Protein AF-A0A9E3SDK9-F1 (afdb_monomer_lite)

Structure (mmCIF, N/CA/C/O backbone):
data_AF-A0A9E3SDK9-F1
#
_entry.id   AF-A0A9E3SDK9-F1
#
loop_
_atom_site.group_PDB
_atom_site.id
_atom_site.type_symbol
_atom_site.label_atom_id
_atom_site.label_alt_id
_atom_site.label_comp_id
_atom_site.label_asym_id
_atom_site.label_entity_id
_atom_site.label_seq_id
_atom_site.pdbx_PDB_ins_code
_atom_site.Cartn_x
_atom_site.Cartn_y
_atom_site.Cartn_z
_atom_site.occupancy
_atom_site.B_iso_or_equiv
_atom_site.auth_seq_id
_atom_site.auth_comp_id
_atom_site.auth_asym_id
_atom_site.auth_atom_id
_atom_site.pdbx_PDB_model_num
ATOM 1 N N . MET A 1 1 ? -8.072 -4.136 -20.950 1.00 61.91 1 MET A N 1
ATOM 2 C CA . MET A 1 1 ? -7.127 -3.253 -20.233 1.00 61.91 1 MET A CA 1
ATOM 3 C C . MET A 1 1 ? -7.937 -2.320 -19.361 1.00 61.91 1 MET A C 1
ATOM 5 O O . MET A 1 1 ? -8.839 -1.674 -19.883 1.00 61.91 1 MET A O 1
ATOM 9 N N . GLY A 1 2 ? -7.693 -2.323 -18.054 1.00 88.00 2 GLY A N 1
ATOM 10 C CA . GLY A 1 2 ? -8.368 -1.449 -17.104 1.00 88.00 2 GLY A CA 1
ATOM 11 C C . GLY A 1 2 ? -7.758 -0.047 -17.079 1.00 88.00 2 GLY A C 1
ATOM 12 O O . GLY A 1 2 ? -6.763 0.255 -17.745 1.00 88.00 2 GLY A O 1
ATOM 13 N N . ALA A 1 3 ? -8.374 0.846 -16.302 1.00 91.31 3 ALA A N 1
ATOM 14 C CA . ALA A 1 3 ? -7.901 2.223 -16.154 1.00 91.31 3 ALA A CA 1
ATOM 15 C C . ALA A 1 3 ? -6.459 2.286 -15.618 1.00 91.31 3 ALA A C 1
ATOM 17 O O . ALA A 1 3 ? -5.677 3.135 -16.044 1.00 91.31 3 ALA A O 1
ATOM 18 N N . ARG A 1 4 ? -6.093 1.351 -14.732 1.00 91.56 4 ARG A N 1
ATOM 19 C CA . ARG A 1 4 ? -4.765 1.260 -14.122 1.00 91.56 4 ARG A CA 1
ATOM 20 C C . ARG A 1 4 ? -3.667 1.009 -15.157 1.00 91.56 4 ARG A C 1
ATOM 22 O O . ARG A 1 4 ? -2.680 1.742 -15.166 1.00 91.56 4 ARG A O 1
ATOM 29 N N . GLU A 1 5 ? -3.844 0.022 -16.034 1.00 92.31 5 GLU A N 1
ATOM 30 C CA . GLU A 1 5 ? -2.852 -0.319 -17.065 1.00 92.31 5 GLU A CA 1
ATOM 31 C C . GLU A 1 5 ? -2.659 0.853 -18.039 1.00 92.31 5 GLU A C 1
ATOM 33 O O . GLU A 1 5 ? -1.534 1.210 -18.383 1.00 92.31 5 GLU A O 1
ATOM 38 N N . ASN A 1 6 ? -3.750 1.534 -18.406 1.00 92.94 6 ASN A N 1
ATOM 39 C CA . ASN A 1 6 ? -3.700 2.702 -19.287 1.00 92.94 6 ASN A CA 1
ATOM 40 C C . ASN A 1 6 ? -2.947 3.886 -18.661 1.00 92.94 6 ASN A C 1
ATOM 42 O O . ASN A 1 6 ? -2.174 4.567 -19.341 1.00 92.94 6 ASN A O 1
ATOM 46 N N . ILE A 1 7 ? -3.165 4.151 -17.368 1.00 94.69 7 ILE A N 1
ATOM 47 C CA . ILE A 1 7 ? -2.438 5.195 -16.633 1.00 94.69 7 ILE A CA 1
ATOM 48 C C . ILE A 1 7 ? -0.946 4.859 -16.591 1.00 94.69 7 ILE A C 1
ATOM 50 O O . ILE A 1 7 ? -0.120 5.715 -16.914 1.00 94.69 7 ILE A O 1
ATOM 54 N N . LEU A 1 8 ? -0.599 3.614 -16.256 1.00 94.31 8 LEU A N 1
ATOM 55 C CA . LEU A 1 8 ? 0.792 3.178 -16.176 1.00 94.31 8 LEU A CA 1
ATOM 56 C C . LEU A 1 8 ? 1.501 3.299 -17.531 1.00 94.31 8 LEU A C 1
ATOM 58 O O . LEU A 1 8 ? 2.583 3.881 -17.599 1.00 94.31 8 LEU A O 1
ATOM 62 N N . ALA A 1 9 ? 0.868 2.845 -18.614 1.00 94.94 9 ALA A N 1
ATOM 63 C CA . ALA A 1 9 ? 1.415 2.953 -19.964 1.00 94.94 9 ALA A CA 1
ATOM 64 C C . ALA A 1 9 ? 1.693 4.413 -20.368 1.00 94.94 9 ALA A C 1
ATOM 66 O O . ALA A 1 9 ? 2.743 4.719 -20.936 1.00 94.94 9 ALA A O 1
ATOM 67 N N . ARG A 1 10 ? 0.786 5.343 -20.030 1.00 95.44 10 ARG A N 1
ATOM 68 C CA . ARG A 1 10 ? 0.978 6.783 -20.282 1.00 95.44 10 ARG A CA 1
ATOM 69 C C . ARG A 1 10 ? 2.171 7.347 -19.514 1.00 95.44 10 ARG A C 1
ATOM 71 O O . ARG A 1 10 ? 2.956 8.094 -20.095 1.00 95.44 10 ARG A O 1
ATOM 78 N N . ILE A 1 11 ? 2.314 6.988 -18.239 1.00 95.62 11 ILE A N 1
ATOM 79 C CA . ILE A 1 11 ? 3.438 7.426 -17.399 1.00 95.62 11 ILE A CA 1
ATOM 80 C C . ILE A 1 11 ? 4.758 6.892 -17.960 1.00 95.62 11 ILE A C 1
ATOM 82 O O . ILE A 1 11 ? 5.702 7.661 -18.123 1.00 95.62 11 ILE A O 1
ATOM 86 N N . ARG A 1 12 ? 4.817 5.602 -18.315 1.00 95.25 12 ARG A N 1
ATOM 87 C CA . ARG A 1 12 ? 6.018 4.980 -18.893 1.00 95.25 12 ARG A CA 1
ATOM 88 C C . ARG A 1 12 ? 6.441 5.667 -20.187 1.00 95.25 12 ARG A C 1
ATOM 90 O O . ARG A 1 12 ? 7.595 6.074 -20.302 1.00 95.25 12 ARG A O 1
ATOM 97 N N . LYS A 1 13 ? 5.490 5.914 -21.095 1.00 95.56 13 LYS A N 1
ATOM 98 C CA . LYS A 1 13 ? 5.738 6.662 -22.335 1.00 95.56 13 LYS A CA 1
ATOM 99 C C . LYS A 1 13 ? 6.285 8.066 -22.061 1.00 95.56 13 LYS A C 1
ATOM 101 O O . LYS A 1 13 ? 7.247 8.473 -22.702 1.00 95.56 13 LYS A O 1
ATOM 106 N N . ALA A 1 14 ? 5.704 8.797 -21.107 1.00 96.69 14 ALA A N 1
ATOM 107 C CA . ALA A 1 14 ? 6.172 10.136 -20.738 1.00 96.69 14 ALA A CA 1
ATOM 108 C C . ALA A 1 14 ? 7.586 10.133 -20.126 1.00 96.69 14 ALA A C 1
ATOM 110 O O . ALA A 1 14 ? 8.308 11.116 -20.249 1.00 96.69 14 ALA A O 1
ATOM 111 N N . GLN A 1 15 ? 7.992 9.026 -19.500 1.00 95.19 15 GLN A N 1
ATOM 112 C CA . GLN A 1 15 ? 9.332 8.821 -18.942 1.00 95.19 15 GLN A CA 1
ATOM 113 C C . GLN A 1 15 ? 10.337 8.237 -19.950 1.00 95.19 15 GLN A C 1
ATOM 115 O O . GLN A 1 15 ? 11.457 7.918 -19.557 1.00 95.19 15 GLN A O 1
ATOM 120 N N . GLY A 1 16 ? 9.952 8.057 -21.221 1.00 95.25 16 GLY A N 1
ATOM 121 C CA . GLY A 1 16 ? 10.808 7.440 -22.240 1.00 95.25 16 GLY A CA 1
ATOM 122 C C . GLY A 1 16 ? 11.105 5.961 -21.978 1.00 95.25 16 GLY A C 1
ATOM 123 O O . GLY A 1 16 ? 12.139 5.462 -22.408 1.00 95.25 16 GLY A O 1
ATOM 124 N N . ARG A 1 17 ? 10.234 5.270 -21.233 1.00 93.56 17 ARG A N 1
ATOM 125 C CA . ARG A 1 17 ? 10.367 3.843 -20.929 1.00 93.56 17 ARG A CA 1
ATOM 126 C C . ARG A 1 17 ? 9.554 3.012 -21.909 1.00 93.56 17 ARG A C 1
ATOM 128 O O . ARG A 1 17 ? 8.398 3.333 -22.193 1.00 93.56 17 ARG A O 1
ATOM 135 N N . ASP A 1 18 ? 10.143 1.912 -22.353 1.00 89.38 18 ASP A N 1
ATOM 136 C CA . ASP A 1 18 ? 9.521 1.020 -23.324 1.00 89.38 18 ASP A CA 1
ATOM 137 C C . ASP A 1 18 ? 8.430 0.143 -22.700 1.00 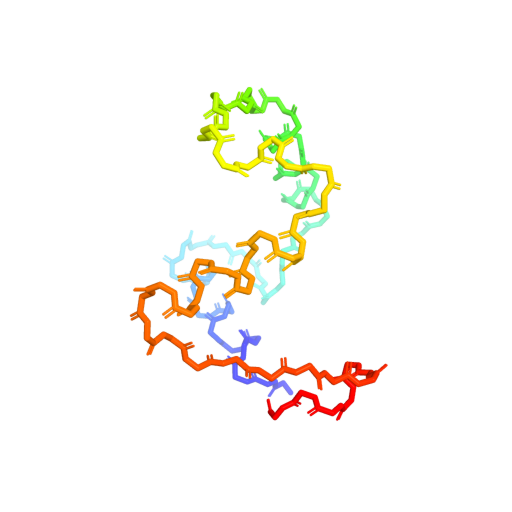89.38 18 ASP A C 1
ATOM 139 O O . ASP A 1 18 ? 8.536 -0.327 -21.564 1.00 89.38 18 ASP A O 1
ATOM 143 N N . GLY A 1 19 ? 7.380 -0.114 -23.481 1.00 90.00 19 GLY A N 1
ATOM 144 C CA . GLY A 1 19 ? 6.295 -1.025 -23.122 1.00 90.00 19 GLY A CA 1
ATOM 145 C C . GLY A 1 19 ? 5.293 -0.472 -22.101 1.00 90.00 19 GLY A C 1
ATOM 146 O O . GLY A 1 19 ? 5.530 0.509 -21.396 1.00 90.00 19 GLY A O 1
ATOM 147 N N . ALA A 1 20 ? 4.135 -1.131 -22.030 1.00 90.12 20 ALA A N 1
ATOM 148 C CA . ALA A 1 20 ? 3.063 -0.785 -21.093 1.00 90.12 20 ALA A CA 1
ATOM 149 C C . ALA A 1 20 ? 3.310 -1.318 -19.670 1.00 90.12 20 ALA A C 1
ATOM 151 O O . ALA A 1 20 ? 2.784 -0.758 -18.712 1.00 90.12 20 ALA A O 1
ATOM 152 N N . GLU A 1 21 ? 4.147 -2.349 -19.535 1.00 92.38 21 GLU A N 1
ATOM 153 C CA . GLU A 1 21 ? 4.429 -3.034 -18.273 1.00 92.38 21 GLU A CA 1
ATOM 154 C C . GLU A 1 21 ? 5.904 -2.897 -17.867 1.00 92.38 21 GLU A C 1
ATOM 156 O O . GLU A 1 21 ? 6.772 -2.805 -18.741 1.00 92.38 21 GLU A O 1
ATOM 161 N N . PRO A 1 22 ? 6.216 -2.899 -16.557 1.00 93.56 22 PRO A N 1
ATOM 162 C CA . PRO A 1 22 ? 7.587 -2.966 -16.072 1.00 93.56 22 PRO A CA 1
ATOM 163 C C . PRO A 1 22 ? 8.300 -4.238 -16.529 1.00 93.56 22 PRO A C 1
ATOM 165 O O . PRO A 1 22 ? 7.753 -5.339 -16.474 1.00 93.56 22 PRO A O 1
ATOM 168 N N . THR A 1 23 ? 9.562 -4.098 -16.917 1.00 94.31 23 THR A N 1
ATOM 169 C CA . THR A 1 23 ? 10.420 -5.247 -17.214 1.00 94.31 23 THR A CA 1
ATOM 170 C C . THR A 1 23 ? 10.770 -6.018 -15.938 1.00 94.31 23 THR A C 1
ATOM 172 O O . THR A 1 23 ? 10.751 -5.477 -14.828 1.00 94.31 23 THR A O 1
ATOM 175 N N . ALA A 1 24 ? 11.169 -7.284 -16.084 1.00 95.38 24 ALA A N 1
ATOM 176 C CA . ALA A 1 24 ? 11.654 -8.084 -14.957 1.00 95.38 24 ALA A CA 1
ATOM 177 C C . ALA A 1 24 ? 12.851 -7.422 -14.244 1.00 95.38 24 ALA A C 1
ATOM 179 O O . ALA A 1 24 ? 12.933 -7.457 -13.017 1.00 95.38 24 ALA A O 1
ATOM 180 N N . ALA A 1 25 ? 13.737 -6.767 -15.002 1.00 95.69 25 ALA A N 1
ATOM 181 C CA . ALA A 1 25 ? 14.878 -6.036 -14.459 1.00 95.69 25 ALA A CA 1
ATOM 182 C C . ALA A 1 25 ? 14.446 -4.809 -13.637 1.00 95.69 25 ALA A C 1
ATOM 184 O O . ALA A 1 25 ? 14.962 -4.595 -12.542 1.00 95.69 25 ALA A O 1
ATOM 185 N N . GLU A 1 26 ? 13.460 -4.039 -14.114 1.00 95.00 26 GLU A N 1
ATOM 186 C CA . GLU A 1 26 ? 12.886 -2.921 -13.353 1.00 95.00 26 GLU A CA 1
ATOM 187 C C . GLU A 1 26 ? 12.248 -3.404 -12.040 1.00 95.00 26 GLU A C 1
ATOM 189 O O . GLU A 1 26 ? 12.464 -2.798 -10.991 1.00 95.00 26 GLU A O 1
ATOM 194 N N . LEU A 1 27 ? 11.502 -4.514 -12.072 1.00 95.56 27 LEU A N 1
ATOM 195 C CA . LEU A 1 27 ? 10.892 -5.091 -10.870 1.00 95.56 27 LEU A CA 1
ATOM 196 C C . LEU A 1 27 ? 11.943 -5.578 -9.867 1.00 95.56 27 LEU A C 1
ATOM 198 O O . LEU A 1 27 ? 11.785 -5.354 -8.667 1.00 95.56 27 LEU A O 1
ATOM 202 N N . ALA A 1 28 ? 13.012 -6.220 -10.343 1.00 97.38 28 ALA A N 1
ATOM 203 C CA . ALA A 1 28 ? 14.120 -6.651 -9.496 1.00 97.38 28 ALA A CA 1
ATOM 204 C C . ALA A 1 28 ? 14.821 -5.450 -8.843 1.00 97.38 28 ALA A C 1
ATOM 206 O O . ALA A 1 28 ? 15.004 -5.436 -7.628 1.00 97.38 28 ALA A O 1
ATOM 207 N N . ALA A 1 29 ? 15.118 -4.400 -9.615 1.00 96.62 29 ALA A N 1
ATOM 208 C CA . ALA A 1 29 ? 15.746 -3.187 -9.099 1.00 96.62 29 ALA A CA 1
ATOM 209 C C . ALA A 1 29 ? 14.897 -2.492 -8.020 1.00 96.62 29 ALA A C 1
ATOM 211 O O . ALA A 1 29 ? 15.435 -2.031 -7.014 1.00 96.62 29 ALA A O 1
ATOM 212 N N . VAL A 1 30 ? 13.570 -2.448 -8.191 1.00 95.50 30 VAL A N 1
ATOM 213 C CA . VAL A 1 30 ? 12.651 -1.900 -7.179 1.00 95.50 30 VAL A CA 1
ATOM 214 C C . VAL A 1 30 ? 12.653 -2.748 -5.909 1.00 95.50 30 VAL A C 1
ATOM 216 O O . VAL A 1 30 ? 12.713 -2.192 -4.814 1.00 95.50 30 VAL A O 1
ATOM 219 N N . ARG A 1 31 ? 12.626 -4.082 -6.028 1.00 96.38 31 ARG A N 1
ATOM 220 C CA . ARG A 1 31 ? 12.689 -4.982 -4.863 1.00 96.38 31 ARG A CA 1
ATOM 221 C C . ARG A 1 31 ? 13.985 -4.799 -4.079 1.00 96.38 31 ARG A C 1
ATOM 223 O O . ARG A 1 31 ? 13.927 -4.668 -2.863 1.00 96.38 31 ARG A O 1
ATOM 230 N N . GLU A 1 32 ? 15.117 -4.717 -4.772 1.00 96.94 32 GLU A N 1
ATOM 231 C CA . GLU A 1 32 ? 16.420 -4.428 -4.164 1.00 96.94 32 GLU A CA 1
ATOM 232 C C . GLU A 1 32 ? 16.437 -3.063 -3.467 1.00 96.94 32 GLU A C 1
ATOM 234 O O . GLU A 1 32 ? 16.909 -2.936 -2.339 1.00 96.94 32 GLU A O 1
ATOM 239 N N . ALA A 1 33 ? 15.884 -2.027 -4.105 1.00 95.31 33 ALA A N 1
ATOM 240 C CA . ALA A 1 33 ? 15.802 -0.698 -3.509 1.00 95.31 33 ALA A CA 1
ATOM 241 C C . ALA A 1 33 ? 14.957 -0.688 -2.225 1.00 95.31 33 ALA A C 1
ATOM 243 O O . ALA A 1 33 ? 15.371 -0.084 -1.239 1.00 95.31 33 ALA A O 1
AT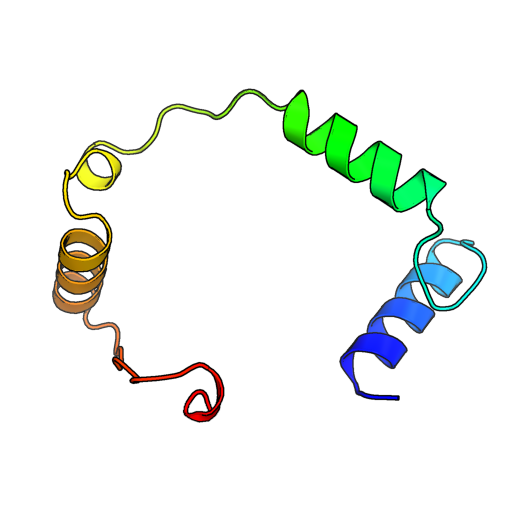OM 244 N N . ILE A 1 34 ? 13.813 -1.382 -2.225 1.00 95.00 34 ILE A N 1
ATOM 245 C CA . ILE A 1 34 ? 12.952 -1.540 -1.044 1.00 95.00 34 ILE A CA 1
ATOM 246 C C . ILE A 1 34 ? 13.681 -2.322 0.054 1.00 95.00 34 ILE A C 1
ATOM 248 O O . ILE A 1 34 ? 13.653 -1.906 1.206 1.00 95.00 34 ILE A O 1
ATOM 252 N N . ALA A 1 35 ? 14.356 -3.421 -0.292 1.00 93.94 35 ALA A N 1
ATOM 253 C CA . ALA A 1 35 ? 15.053 -4.274 0.670 1.00 93.94 35 ALA A CA 1
ATOM 254 C C . ALA A 1 35 ? 16.229 -3.565 1.358 1.00 93.94 35 ALA A C 1
ATOM 256 O O . ALA A 1 35 ? 16.477 -3.791 2.539 1.00 93.94 35 ALA A O 1
ATOM 257 N N . ARG A 1 36 ? 16.941 -2.692 0.635 1.00 94.81 36 ARG A N 1
ATOM 258 C CA . ARG A 1 36 ? 18.032 -1.878 1.196 1.00 94.81 36 ARG A CA 1
ATOM 259 C C . ARG A 1 36 ? 17.553 -0.689 2.019 1.00 94.81 36 ARG A C 1
ATOM 261 O O . ARG A 1 36 ? 18.372 -0.057 2.680 1.00 94.81 36 ARG A O 1
ATOM 268 N N . HIS A 1 37 ? 16.280 -0.317 1.924 1.00 92.31 37 HIS A N 1
ATOM 269 C CA . HIS A 1 37 ? 15.784 0.856 2.623 1.00 92.31 37 HIS A CA 1
ATOM 270 C C . HIS A 1 37 ? 15.608 0.538 4.109 1.00 92.31 37 HIS A C 1
ATOM 272 O O . HIS A 1 37 ? 14.774 -0.286 4.482 1.00 92.31 37 HIS A O 1
ATOM 278 N N . GLU A 1 38 ? 16.389 1.198 4.963 1.00 89.38 38 GLU A N 1
ATOM 279 C CA . GLU A 1 38 ? 16.229 1.080 6.409 1.00 89.38 38 GLU A CA 1
ATOM 280 C C . GLU A 1 38 ? 14.873 1.654 6.827 1.00 89.38 38 GLU A C 1
ATOM 282 O O . GLU A 1 38 ? 14.541 2.809 6.550 1.00 89.38 38 GLU A O 1
ATOM 287 N N . ALA A 1 39 ? 14.065 0.832 7.495 1.00 86.06 39 ALA A N 1
ATOM 288 C CA . ALA A 1 39 ? 12.801 1.288 8.043 1.00 86.06 39 ALA A CA 1
ATOM 289 C C . ALA A 1 39 ? 13.065 2.258 9.202 1.00 86.06 39 ALA A C 1
ATOM 291 O O . ALA A 1 39 ? 13.725 1.912 10.183 1.00 86.06 39 ALA A O 1
ATOM 292 N N . GLY A 1 40 ? 12.507 3.465 9.100 1.00 86.31 40 GLY A N 1
ATOM 293 C CA . GLY A 1 40 ? 12.535 4.434 10.189 1.00 86.31 40 GLY A CA 1
ATOM 294 C C . GLY A 1 40 ? 11.808 3.932 11.446 1.00 86.31 40 GLY A C 1
ATOM 295 O O . GLY A 1 40 ? 11.040 2.962 11.393 1.00 86.31 40 GLY A O 1
ATOM 296 N N . PRO A 1 41 ? 12.013 4.603 12.593 1.00 90.44 41 PRO A N 1
ATOM 297 C CA . PRO A 1 41 ? 11.346 4.235 13.831 1.00 90.44 41 PRO A CA 1
ATOM 298 C C . PRO A 1 41 ? 9.827 4.304 13.655 1.00 90.44 41 PRO A C 1
ATOM 300 O O . PRO A 1 41 ? 9.277 5.297 13.178 1.00 90.44 41 PRO A O 1
ATOM 303 N N . GLN A 1 42 ? 9.140 3.236 14.053 1.00 87.62 42 GLN A N 1
ATOM 304 C CA . GLN A 1 42 ? 7.682 3.215 14.038 1.00 87.62 42 GLN A CA 1
ATOM 305 C C . GLN A 1 42 ? 7.135 4.079 15.186 1.00 87.62 42 GLN A C 1
ATOM 307 O O . GLN A 1 42 ? 7.725 4.086 16.274 1.00 87.62 42 GLN A O 1
ATOM 312 N N . PRO A 1 43 ? 6.006 4.788 14.985 1.00 85.81 43 PRO A N 1
ATOM 313 C CA . PRO A 1 43 ? 5.394 5.571 16.052 1.00 85.81 43 PRO A CA 1
ATOM 314 C C . PRO A 1 43 ? 4.986 4.665 17.228 1.00 85.81 43 PRO A C 1
ATOM 316 O O . PRO A 1 43 ? 4.679 3.494 17.003 1.00 85.81 43 PRO A O 1
ATOM 319 N N . PRO A 1 44 ? 4.919 5.176 18.474 1.00 85.69 44 PRO A N 1
ATOM 320 C CA . PRO A 1 44 ? 4.672 4.356 19.665 1.00 85.69 44 PRO A CA 1
ATOM 321 C C . PRO A 1 44 ? 3.449 3.433 19.565 1.00 85.69 44 PRO A C 1
ATOM 323 O O . PRO A 1 44 ? 3.505 2.275 19.970 1.00 85.69 44 PRO A O 1
ATOM 326 N N . PHE A 1 45 ? 2.358 3.912 18.964 1.00 80.69 45 PHE A N 1
ATOM 327 C CA . PHE A 1 45 ? 1.136 3.126 18.801 1.00 80.69 45 PHE A CA 1
ATOM 328 C C . PHE A 1 45 ? 1.287 1.960 17.808 1.00 80.69 45 PHE A C 1
ATOM 330 O O . PHE A 1 45 ? 0.567 0.975 17.910 1.00 80.69 45 PHE A O 1
ATOM 337 N N . ALA A 1 46 ? 2.239 2.014 16.872 1.00 79.38 46 ALA A N 1
ATOM 338 C CA . ALA A 1 46 ? 2.450 0.957 15.879 1.00 79.38 46 ALA A CA 1
ATOM 339 C C . ALA A 1 46 ? 3.144 -0.298 16.445 1.00 79.38 46 ALA A C 1
ATOM 341 O O . ALA A 1 46 ? 3.204 -1.320 15.759 1.00 79.38 46 ALA A O 1
ATOM 342 N N . HIS A 1 47 ? 3.620 -0.245 17.694 1.00 83.56 47 HIS A N 1
ATOM 343 C CA . HIS A 1 47 ? 4.192 -1.390 18.415 1.00 83.56 47 HIS A CA 1
ATOM 344 C C . HIS A 1 47 ? 3.142 -2.221 19.165 1.00 83.56 47 HIS A C 1
ATOM 346 O O . HIS A 1 47 ? 3.498 -3.169 19.861 1.00 83.56 47 HIS A O 1
ATOM 352 N N . ALA A 1 48 ? 1.853 -1.884 19.047 1.00 85.38 48 ALA A N 1
ATOM 353 C CA . ALA A 1 48 ? 0.784 -2.679 19.638 1.00 85.38 48 ALA A CA 1
ATOM 354 C C . ALA A 1 48 ? 0.818 -4.128 19.101 1.00 85.38 48 ALA A C 1
ATOM 356 O O . ALA A 1 48 ? 0.983 -4.321 17.891 1.00 85.38 48 ALA A O 1
ATOM 357 N N . PRO A 1 49 ? 0.633 -5.148 19.965 1.00 86.75 49 PRO A N 1
ATOM 358 C CA . PRO A 1 49 ? 0.659 -6.549 19.541 1.00 86.75 49 PRO A CA 1
ATOM 359 C C . PRO A 1 49 ? -0.448 -6.858 18.525 1.00 86.75 49 PRO A C 1
ATOM 361 O O . PRO A 1 49 ? -0.242 -7.652 17.611 1.00 86.75 49 PRO A O 1
ATOM 364 N N . ASP A 1 50 ? -1.593 -6.178 18.642 1.00 92.06 50 ASP A N 1
ATOM 365 C CA . ASP A 1 50 ? -2.676 -6.216 17.664 1.00 92.06 50 ASP A CA 1
ATOM 366 C C . ASP A 1 50 ? -2.749 -4.890 16.892 1.00 92.06 50 ASP A C 1
ATOM 368 O O . ASP A 1 50 ? -3.348 -3.899 17.327 1.00 92.06 50 ASP A O 1
ATOM 372 N N . ARG A 1 51 ? -2.126 -4.880 15.710 1.00 89.38 51 ARG A N 1
ATOM 373 C CA . ARG A 1 51 ? -2.113 -3.715 14.814 1.00 89.38 51 ARG A CA 1
ATOM 374 C C . ARG A 1 51 ? -3.498 -3.389 14.255 1.00 89.38 51 ARG A C 1
ATOM 376 O O . ARG A 1 51 ? -3.770 -2.222 13.986 1.00 89.38 51 ARG A O 1
ATOM 383 N N . LEU A 1 52 ? -4.367 -4.387 14.080 1.00 90.31 52 LEU A N 1
ATOM 384 C CA . LEU A 1 52 ? -5.706 -4.177 13.532 1.00 90.31 52 LEU A CA 1
ATOM 385 C C . LEU A 1 52 ? -6.621 -3.529 14.573 1.00 90.31 52 LEU A C 1
ATOM 387 O O . LEU A 1 52 ? -7.334 -2.576 14.254 1.00 90.31 52 LEU A O 1
ATOM 391 N N . ALA A 1 53 ? -6.571 -3.996 15.820 1.00 91.56 53 ALA A N 1
ATOM 392 C CA . ALA A 1 53 ? -7.279 -3.350 16.921 1.00 91.56 53 ALA A CA 1
ATOM 393 C C . ALA A 1 53 ? -6.798 -1.906 17.123 1.00 91.56 53 ALA A C 1
ATOM 395 O O . ALA A 1 53 ? -7.620 -1.000 17.269 1.00 91.56 53 ALA A O 1
ATOM 396 N N . GLN A 1 54 ? -5.483 -1.669 17.060 1.00 92.19 54 GLN A N 1
ATOM 397 C CA . GLN A 1 54 ? -4.938 -0.317 17.159 1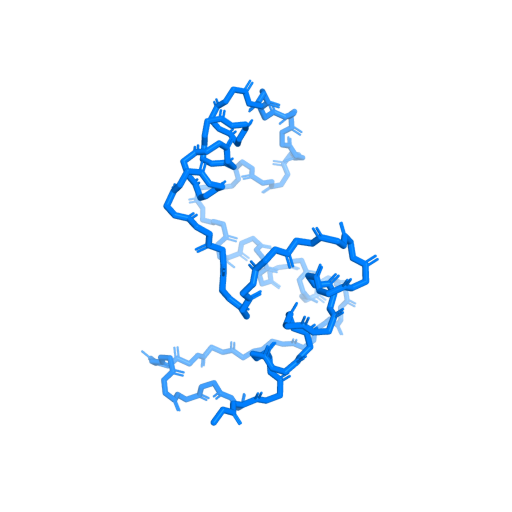.00 92.19 54 GLN A CA 1
ATOM 398 C C . GLN A 1 54 ? -5.384 0.581 15.995 1.00 92.19 54 GLN A C 1
ATOM 400 O O . GLN A 1 54 ? -5.737 1.734 16.227 1.00 92.19 54 GLN A O 1
ATOM 405 N N . PHE A 1 55 ? -5.405 0.069 14.761 1.00 91.00 55 PHE A N 1
ATOM 406 C CA . PHE A 1 55 ? -5.917 0.804 13.603 1.00 91.00 55 PHE A CA 1
ATOM 407 C C . PHE A 1 55 ? -7.370 1.251 13.815 1.00 91.00 55 PHE A C 1
ATOM 409 O O . PHE A 1 55 ? -7.665 2.434 13.672 1.00 91.00 55 PHE A O 1
ATOM 416 N N . ARG A 1 56 ? -8.255 0.335 14.233 1.00 92.56 56 ARG A N 1
ATOM 417 C CA . ARG A 1 56 ? -9.669 0.648 14.510 1.00 92.56 56 ARG A CA 1
ATOM 418 C C . ARG A 1 56 ? -9.815 1.714 15.597 1.00 92.56 56 ARG A C 1
ATOM 420 O O . ARG A 1 56 ? -10.526 2.689 15.396 1.00 92.56 56 ARG A O 1
ATOM 427 N N . LYS A 1 57 ? -9.049 1.597 16.687 1.00 92.38 57 LYS A N 1
ATOM 428 C CA . LYS A 1 57 ? -9.015 2.601 17.762 1.00 92.38 57 LYS A CA 1
ATOM 429 C C . LYS A 1 57 ? -8.631 3.995 17.253 1.00 92.38 57 LYS A C 1
ATOM 431 O O . LYS A 1 57 ? -9.204 4.989 17.693 1.00 92.38 57 LYS A O 1
ATOM 436 N N . GLU A 1 58 ? -7.652 4.088 16.353 1.00 92.62 58 GLU A N 1
ATOM 437 C CA . GLU A 1 58 ? -7.276 5.371 15.750 1.00 92.62 58 GLU A CA 1
ATOM 438 C C . GLU A 1 58 ? -8.355 5.897 14.798 1.00 92.62 58 GLU A C 1
ATOM 440 O O . GLU A 1 58 ? -8.615 7.100 14.799 1.00 92.62 58 GLU A O 1
ATOM 445 N N . CYS A 1 59 ? -9.026 5.026 14.038 1.00 94.25 59 CYS A N 1
ATOM 446 C CA . CYS A 1 59 ? -10.177 5.425 13.229 1.00 94.25 59 CYS A CA 1
ATOM 447 C C . CYS A 1 59 ? -11.304 5.998 14.095 1.00 94.25 59 CYS A C 1
ATOM 449 O O . CYS A 1 59 ? -11.786 7.088 13.790 1.00 94.25 59 CYS A O 1
ATOM 451 N N . ASP A 1 60 ? -11.653 5.333 15.199 1.00 93.50 60 ASP A N 1
ATOM 452 C CA . ASP A 1 60 ? -12.656 5.813 16.155 1.00 93.50 60 ASP A CA 1
ATOM 453 C C . ASP A 1 60 ? -12.258 7.179 16.733 1.00 93.50 60 ASP A C 1
ATOM 455 O O . ASP A 1 60 ? -13.054 8.119 16.740 1.00 93.50 60 ASP A O 1
ATOM 459 N N . ARG A 1 61 ? -10.993 7.327 17.157 1.00 94.69 61 ARG A N 1
ATOM 460 C CA . ARG A 1 61 ? -10.454 8.585 17.704 1.00 94.69 61 ARG A C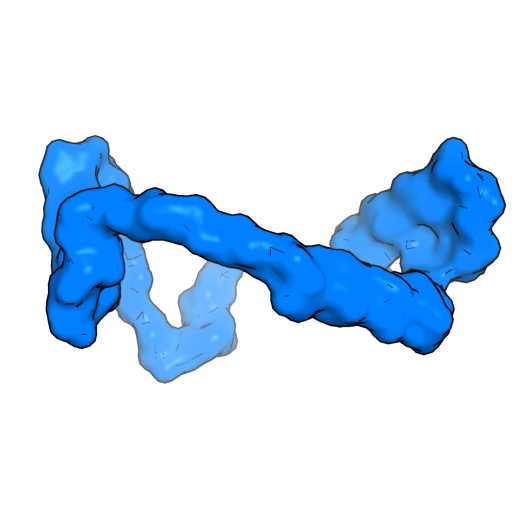A 1
ATOM 461 C C . ARG A 1 61 ? -10.517 9.739 16.701 1.00 94.69 61 ARG A C 1
ATOM 463 O O . ARG A 1 61 ? -10.704 10.884 17.107 1.00 94.69 61 ARG A O 1
ATOM 470 N N . LEU A 1 62 ? -10.311 9.452 15.417 1.00 95.81 62 LEU A N 1
ATOM 471 C CA . LEU A 1 62 ? -10.300 10.441 14.337 1.00 95.81 62 LEU A CA 1
ATOM 472 C C . LEU A 1 62 ? -11.675 10.636 13.676 1.00 95.81 62 LEU A C 1
ATOM 474 O O . LEU A 1 62 ? -11.791 11.474 12.785 1.00 95.81 62 LEU A O 1
ATOM 478 N N . GLY A 1 63 ? -12.701 9.870 14.064 1.00 95.38 63 GLY A N 1
ATOM 479 C CA . GLY A 1 63 ? -14.009 9.883 13.401 1.00 95.38 63 GLY A CA 1
ATOM 480 C C . GLY A 1 63 ? -13.965 9.382 11.951 1.00 95.38 63 GLY A C 1
ATOM 481 O O . GLY A 1 63 ? -14.758 9.816 11.118 1.00 95.38 63 GLY A O 1
ATOM 482 N N . THR A 1 64 ? -13.012 8.506 11.624 1.00 96.06 64 THR A N 1
ATOM 483 C CA . THR A 1 64 ? -12.868 7.905 10.290 1.00 96.06 64 THR A CA 1
ATOM 484 C C . THR A 1 64 ? -13.740 6.658 10.176 1.00 96.06 64 THR A C 1
ATOM 486 O O . THR A 1 64 ? -13.729 5.810 11.064 1.00 96.06 64 THR A O 1
ATOM 489 N N . THR A 1 65 ? -14.470 6.505 9.071 1.00 93.50 65 THR A N 1
ATOM 490 C CA . THR A 1 65 ? -15.302 5.320 8.831 1.00 93.50 65 THR A CA 1
ATOM 491 C C . THR A 1 65 ? -14.471 4.139 8.329 1.00 93.50 65 THR A C 1
ATOM 493 O O . THR A 1 65 ? -13.577 4.290 7.497 1.00 93.50 65 THR A O 1
ATOM 496 N N . HIS A 1 66 ? -14.779 2.938 8.820 1.00 92.38 66 HIS A N 1
ATOM 497 C CA . HIS A 1 66 ? -14.160 1.700 8.356 1.00 92.38 66 HIS A CA 1
ATOM 498 C C . HIS A 1 66 ? -15.176 0.553 8.316 1.00 92.38 66 HIS A C 1
ATOM 500 O O . HIS A 1 66 ? -16.135 0.525 9.085 1.00 92.38 66 HIS A O 1
ATOM 506 N N . ALA A 1 67 ? -14.930 -0.436 7.459 1.00 91.88 67 ALA A N 1
ATOM 507 C CA . ALA A 1 67 ? -15.704 -1.672 7.381 1.00 91.88 67 ALA A CA 1
ATOM 508 C C . ALA A 1 67 ? -14.76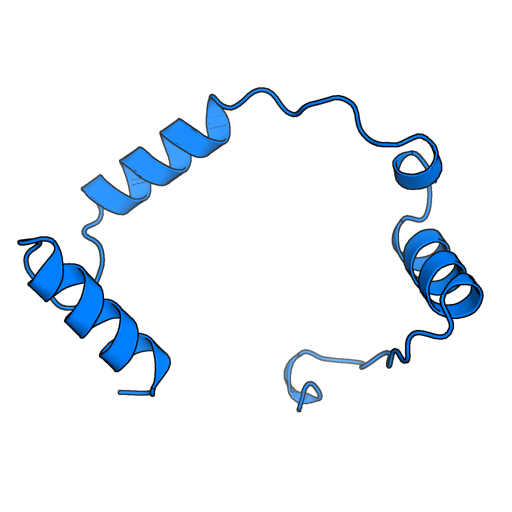5 -2.880 7.463 1.00 91.88 67 ALA A C 1
ATOM 510 O O . ALA A 1 67 ? -13.595 -2.798 7.093 1.00 91.88 67 ALA A O 1
ATOM 511 N N . THR A 1 68 ? -15.268 -3.996 7.984 1.00 91.00 68 THR A N 1
ATOM 512 C CA . THR A 1 68 ? -14.568 -5.285 7.937 1.00 91.00 68 THR A CA 1
ATOM 513 C C . THR A 1 68 ? -15.340 -6.193 7.002 1.00 91.00 68 THR A C 1
ATOM 515 O O . THR A 1 68 ? -16.551 -6.324 7.150 1.00 91.00 68 THR A O 1
ATOM 518 N N . VAL A 1 69 ? -14.632 -6.796 6.056 1.00 94.25 69 VAL A N 1
ATOM 519 C CA . VAL A 1 69 ? -15.189 -7.735 5.085 1.00 94.25 69 VAL A CA 1
ATOM 520 C C . VAL A 1 69 ? -14.543 -9.102 5.251 1.00 94.25 69 VAL A C 1
ATOM 522 O O . VAL A 1 69 ? -13.419 -9.213 5.746 1.00 94.25 69 VAL A O 1
ATOM 525 N N . SER A 1 70 ? -15.270 -10.139 4.853 1.00 92.62 70 SER A N 1
ATOM 526 C CA . SER A 1 70 ? -14.874 -11.541 5.027 1.00 92.62 70 SER A CA 1
ATOM 527 C C . SER A 1 70 ? -13.852 -11.978 3.980 1.00 92.62 70 SER A C 1
ATOM 529 O O . SER A 1 70 ? -13.070 -12.903 4.202 1.00 92.62 70 SER A O 1
ATOM 531 N N . SER A 1 71 ? -13.868 -11.320 2.821 1.00 94.94 71 SER A N 1
ATOM 532 C CA . SER A 1 71 ? -13.036 -11.654 1.674 1.00 94.94 71 SER A CA 1
ATOM 533 C C . SER A 1 71 ? -12.734 -10.427 0.814 1.00 94.94 71 SER A C 1
ATOM 5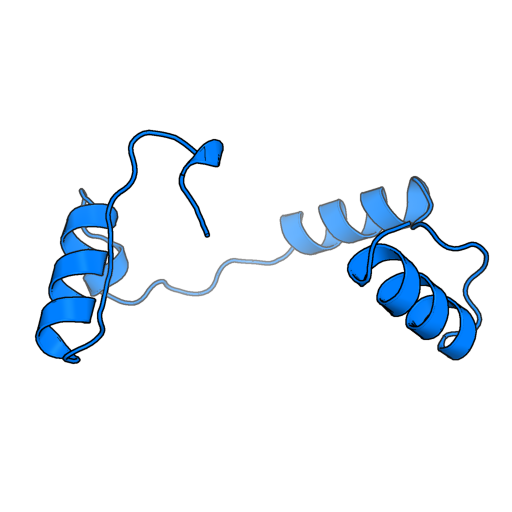35 O O . SER A 1 71 ? -13.425 -9.412 0.875 1.00 94.94 71 SER A O 1
ATOM 537 N N . LEU A 1 72 ? -11.705 -10.530 -0.032 1.00 91.69 72 LEU A N 1
ATOM 538 C CA . LEU A 1 72 ? -11.331 -9.451 -0.951 1.00 91.69 72 LEU A CA 1
ATOM 539 C C . LEU A 1 72 ? -12.434 -9.141 -1.979 1.00 91.69 72 LEU A C 1
ATOM 541 O O . LEU A 1 72 ? -12.524 -8.013 -2.446 1.00 91.69 72 LEU A O 1
ATOM 545 N N . ALA A 1 73 ? -13.280 -10.123 -2.310 1.00 94.25 73 ALA A N 1
ATOM 546 C CA . ALA A 1 73 ? -14.375 -9.966 -3.268 1.00 94.25 73 ALA A CA 1
ATOM 547 C C . ALA A 1 73 ? -15.509 -9.054 -2.764 1.00 94.25 73 ALA A C 1
ATOM 549 O O . ALA A 1 73 ? -16.332 -8.610 -3.555 1.00 94.25 73 ALA A O 1
ATOM 550 N N . GLU A 1 74 ? -15.557 -8.787 -1.459 1.00 92.00 74 GLU A N 1
ATOM 551 C CA . GLU A 1 74 ? -16.545 -7.910 -0.821 1.00 92.00 74 GLU A CA 1
ATOM 552 C C . GLU A 1 74 ? -16.070 -6.449 -0.727 1.00 92.00 74 GLU A C 1
ATOM 554 O O . GLU A 1 74 ? -16.821 -5.593 -0.259 1.00 92.00 74 GLU A O 1
ATOM 559 N N . VAL A 1 75 ? -14.830 -6.149 -1.135 1.00 88.12 75 VAL A N 1
ATOM 560 C CA . VAL A 1 75 ? -14.331 -4.769 -1.205 1.00 88.12 75 VAL A CA 1
ATOM 561 C C . VAL A 1 75 ? -14.991 -4.071 -2.407 1.00 88.12 75 VAL A C 1
ATOM 563 O O . VAL A 1 75 ? -14.886 -4.609 -3.511 1.00 88.12 75 VAL A O 1
ATOM 566 N N . PRO A 1 76 ? -15.669 -2.920 -2.207 1.00 80.62 76 PRO A N 1
ATOM 567 C CA . PRO A 1 76 ? -16.345 -2.180 -3.276 1.00 80.62 76 PRO A CA 1
ATOM 568 C C . PRO A 1 76 ? -15.438 -1.737 -4.429 1.00 80.62 76 PRO A C 1
ATOM 570 O O . PRO A 1 76 ? -14.243 -1.452 -4.177 1.00 80.62 76 PRO A O 1
#

Radius of gyration: 18.81 Å; chains: 1; bounding box: 35×22×43 Å

Secondary structure (DSSP, 8-state):
--HHHHHHHHHHHHTT--SSS--HHHHHHHHHHHHHSPPPPPPGGGG-S-HHHHHHHHHHHHT------SSGGG--

Sequence (76 aa):
MGARENILARIRKAQGRDGAEPTAAELAAVREAIARHEAGPQPPFAHAPDRLAQFRKECDRLGTTHATVSSLAEVP

Foldseek 3Di:
DDPVLVVQQVVCVVVVHDDSDDDPVRVVVVVVVVVPDDDDDDPPLCPPPDNPVSVVVVCVVVVHDDDDDPDPVPDD

pLDDT: mean 91.69, std 5.23, range [61.91, 97.38]